Protein AF-A0AAJ2PF24-F1 (afdb_monomer_lite)

Secondary structure (DSSP, 8-state):
------EEE-TTT--EEEHHHHHHTTTB-TTT--BSS-------S-----

Radius of gyration: 14.34 Å; chains: 1; bounding box: 30×36×32 Å

Sequence (50 aa):
MPIVNTKIKCSRCEKLIPKKVILANGGRCSNCGYLIATPILSFKPGQATQ

Foldseek 3Di:
DPPPPQWDQDPPPRDTHGVVVCVVLQQADPPPRHRNDHPCPPPPVDDDDD

Structure (mmCIF, N/CA/C/O backbone):
data_AF-A0AAJ2PF24-F1
#
_entry.id   AF-A0AAJ2PF24-F1
#
loop_
_atom_site.group_PDB
_atom_site.id
_atom_site.type_symbol
_atom_site.label_atom_id
_atom_site.label_alt_id
_atom_site.label_comp_id
_atom_site.label_asym_id
_atom_site.label_entity_id
_atom_site.label_seq_id
_atom_site.pdbx_PDB_ins_code
_atom_site.Cartn_x
_atom_site.Cartn_y
_atom_site.Cartn_z
_atom_site.occupancy
_atom_site.B_iso_or_equiv
_atom_site.auth_seq_id
_atom_site.auth_comp_id
_atom_site.auth_asym_id
_atom_site.auth_atom_id
_atom_site.pdbx_PDB_model_num
ATOM 1 N N . MET A 1 1 ? 21.463 7.302 12.240 1.00 43.66 1 MET A N 1
ATOM 2 C CA . MET A 1 1 ? 20.721 7.158 10.966 1.00 43.66 1 MET A CA 1
ATOM 3 C C . MET A 1 1 ? 19.249 7.026 11.331 1.00 43.66 1 MET A C 1
ATOM 5 O O . MET A 1 1 ? 18.943 6.086 12.057 1.00 43.66 1 MET A O 1
ATOM 9 N N . PRO A 1 2 ? 18.353 7.962 10.978 1.00 51.44 2 PRO A N 1
ATOM 10 C CA . PRO A 1 2 ? 16.947 7.814 11.334 1.00 51.44 2 PRO A CA 1
ATOM 11 C C . PRO A 1 2 ? 16.393 6.584 10.613 1.00 51.44 2 PRO A C 1
ATOM 13 O O . PRO A 1 2 ? 16.431 6.503 9.385 1.00 51.44 2 PRO A O 1
ATOM 16 N N . ILE A 1 3 ? 15.907 5.610 11.379 1.00 56.16 3 ILE A N 1
ATOM 17 C CA . ILE A 1 3 ? 15.198 4.446 10.850 1.00 56.16 3 ILE A CA 1
ATOM 18 C C . ILE A 1 3 ? 13.831 4.968 10.406 1.00 56.16 3 ILE A 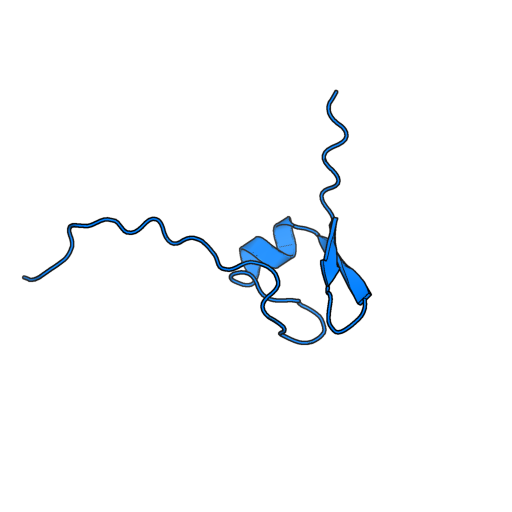C 1
ATOM 20 O O . ILE A 1 3 ? 12.858 4.952 11.156 1.00 56.16 3 ILE A O 1
ATOM 24 N N . VAL A 1 4 ? 13.770 5.536 9.203 1.00 61.12 4 VAL A N 1
ATOM 25 C CA . VAL A 1 4 ? 12.505 5.967 8.616 1.00 61.12 4 VAL A CA 1
ATOM 26 C C . VAL A 1 4 ? 11.728 4.699 8.310 1.00 61.12 4 VAL A C 1
ATOM 28 O O . VAL A 1 4 ? 12.035 3.979 7.358 1.00 61.12 4 VAL A O 1
ATOM 31 N N . ASN A 1 5 ? 10.727 4.410 9.139 1.00 64.62 5 ASN A N 1
ATOM 32 C CA . ASN A 1 5 ? 9.792 3.335 8.871 1.00 64.62 5 ASN A CA 1
ATOM 33 C C . ASN A 1 5 ? 9.046 3.677 7.573 1.00 64.62 5 ASN A C 1
ATOM 35 O O . ASN A 1 5 ? 8.144 4.510 7.526 1.00 64.62 5 ASN A O 1
ATOM 39 N N . THR A 1 6 ? 9.505 3.085 6.476 1.00 83.81 6 THR A N 1
ATOM 40 C CA . THR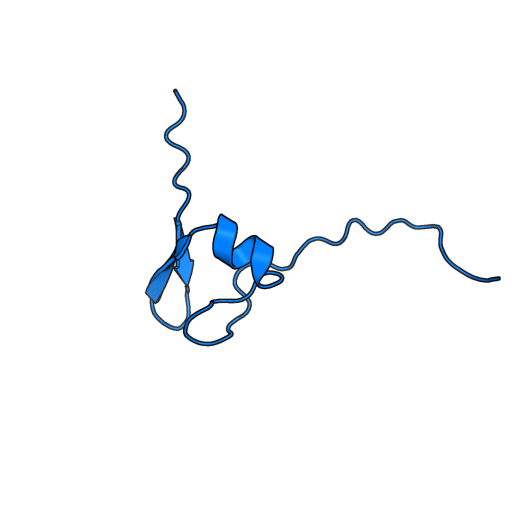 A 1 6 ? 9.039 3.357 5.113 1.00 83.81 6 THR A CA 1
ATOM 41 C C . THR A 1 6 ? 7.787 2.562 4.773 1.00 83.81 6 THR A C 1
ATOM 43 O O . THR A 1 6 ? 7.381 2.549 3.614 1.00 83.81 6 THR A O 1
ATOM 46 N N . LYS A 1 7 ? 7.160 1.898 5.748 1.00 88.12 7 LYS A N 1
ATOM 47 C CA . LYS A 1 7 ? 5.907 1.161 5.583 1.00 88.12 7 LYS A CA 1
ATOM 48 C C . LYS A 1 7 ? 4.812 1.836 6.404 1.00 88.12 7 LYS A C 1
ATOM 50 O O . LYS A 1 7 ? 5.035 2.224 7.543 1.00 88.12 7 LYS A O 1
ATOM 55 N N . ILE A 1 8 ? 3.626 1.952 5.820 1.00 87.00 8 ILE A N 1
ATOM 56 C CA . ILE A 1 8 ? 2.432 2.505 6.459 1.00 87.00 8 ILE A CA 1
ATOM 57 C C . ILE A 1 8 ? 1.405 1.379 6.571 1.00 87.00 8 ILE A C 1
ATOM 59 O O . ILE A 1 8 ? 1.177 0.646 5.605 1.00 87.00 8 ILE A O 1
ATOM 63 N N . LYS A 1 9 ? 0.806 1.219 7.754 1.00 88.94 9 LYS A N 1
ATOM 64 C CA . LYS A 1 9 ? -0.286 0.267 7.977 1.00 88.94 9 LYS A CA 1
ATOM 65 C C . LYS A 1 9 ? -1.587 0.879 7.453 1.00 88.94 9 LYS A C 1
ATOM 67 O O . LYS A 1 9 ? -1.944 1.989 7.835 1.00 88.94 9 LYS A O 1
ATOM 72 N N . CYS A 1 10 ? -2.293 0.171 6.578 1.00 88.44 10 CYS A N 1
ATOM 73 C CA . CYS A 1 10 ? -3.624 0.584 6.140 1.00 88.44 10 CYS A CA 1
ATOM 74 C C . CYS A 1 10 ? -4.631 0.399 7.282 1.00 88.44 10 CYS A C 1
ATOM 76 O O . CYS A 1 10 ? -4.753 -0.705 7.800 1.00 88.44 10 CYS A O 1
ATOM 78 N N . SER A 1 11 ? -5.411 1.424 7.622 1.00 87.75 11 SER A N 1
ATOM 79 C CA . SER A 1 11 ? -6.419 1.327 8.691 1.00 87.75 11 SER A CA 1
ATOM 80 C C . SER A 1 11 ? -7.602 0.413 8.350 1.00 87.75 11 SER A C 1
ATOM 82 O O . SER A 1 11 ? -8.319 -0.008 9.246 1.00 87.75 11 SER A O 1
ATOM 84 N N . ARG A 1 12 ? -7.821 0.102 7.063 1.00 90.00 12 ARG A N 1
ATOM 85 C CA . ARG A 1 12 ? -8.954 -0.719 6.596 1.00 90.00 12 ARG A CA 1
ATOM 86 C C . ARG A 1 12 ? -8.651 -2.206 6.497 1.00 90.00 12 ARG A C 1
ATOM 88 O O . ARG A 1 12 ? -9.489 -3.016 6.855 1.00 90.00 12 ARG A O 1
ATOM 95 N N . CYS A 1 13 ? -7.494 -2.566 5.947 1.00 92.06 13 CYS A N 1
ATOM 96 C CA . CYS A 1 13 ? -7.115 -3.967 5.735 1.00 92.06 13 CYS A CA 1
ATOM 97 C C . CYS A 1 13 ? -5.884 -4.375 6.547 1.00 92.06 13 CYS A C 1
ATOM 99 O O . CYS A 1 13 ? -5.306 -5.423 6.282 1.00 92.06 13 CYS A O 1
ATOM 101 N N . GLU A 1 14 ? -5.418 -3.495 7.439 1.00 90.00 14 GLU A N 1
ATOM 102 C CA . GLU A 1 14 ? -4.298 -3.703 8.368 1.00 90.00 14 GLU A CA 1
ATOM 103 C C . GLU A 1 14 ? -2.963 -4.093 7.724 1.00 90.00 14 GLU A C 1
ATOM 105 O O . GLU A 1 14 ? -1.991 -4.427 8.400 1.00 90.00 14 GLU A O 1
ATOM 110 N N . LYS A 1 15 ? -2.887 -3.980 6.399 1.00 88.38 15 LYS A N 1
ATOM 111 C CA . LYS A 1 15 ? -1.739 -4.390 5.604 1.00 88.38 15 LYS A CA 1
ATOM 112 C C . LYS A 1 15 ? -0.659 -3.320 5.646 1.00 88.38 15 LYS A C 1
ATOM 114 O O . LYS A 1 15 ? -0.943 -2.132 5.494 1.00 88.38 15 LYS A O 1
ATOM 119 N N . LEU A 1 16 ? 0.585 -3.756 5.822 1.00 91.12 16 LEU A N 1
ATOM 120 C CA . LEU A 1 16 ? 1.765 -2.901 5.751 1.00 91.12 16 LEU A CA 1
ATOM 121 C C . LEU A 1 16 ? 2.153 -2.679 4.294 1.00 91.12 16 LEU A C 1
ATOM 123 O O . LEU A 1 16 ? 2.486 -3.621 3.575 1.00 91.12 16 LEU A O 1
ATOM 127 N N . ILE A 1 17 ? 2.124 -1.423 3.865 1.00 88.69 17 ILE A N 1
ATOM 128 C CA . ILE A 1 17 ? 2.352 -1.038 2.475 1.00 88.69 17 ILE A CA 1
ATOM 129 C C . ILE A 1 17 ? 3.533 -0.075 2.425 1.00 88.69 17 ILE A C 1
ATOM 131 O O . ILE A 1 17 ? 3.593 0.857 3.229 1.00 88.69 17 ILE A O 1
ATOM 135 N N . PRO A 1 18 ? 4.484 -0.256 1.496 1.00 89.62 18 PRO A N 1
ATOM 136 C CA . PRO A 1 18 ? 5.588 0.676 1.349 1.00 89.62 18 PRO A CA 1
ATOM 137 C C . PRO A 1 18 ? 5.075 2.073 0.985 1.00 89.62 18 PRO A C 1
ATOM 139 O O . PRO A 1 18 ? 4.283 2.232 0.058 1.00 89.62 18 PRO A O 1
ATOM 142 N N . LYS A 1 19 ? 5.610 3.104 1.632 1.00 83.94 19 LYS A N 1
ATOM 143 C CA . LYS A 1 19 ? 5.330 4.515 1.353 1.00 83.94 19 LYS A CA 1
ATOM 144 C C . LYS A 1 19 ? 5.559 4.855 -0.124 1.00 83.94 19 LYS A C 1
ATOM 146 O O . LYS A 1 19 ? 4.758 5.582 -0.696 1.00 83.94 19 LYS A O 1
ATOM 151 N N . LYS A 1 20 ? 6.579 4.260 -0.766 1.00 85.06 20 LYS A N 1
ATOM 152 C CA . LYS A 1 20 ? 6.827 4.399 -2.217 1.00 85.06 20 LYS A CA 1
ATOM 153 C C . LYS A 1 20 ? 5.640 3.945 -3.076 1.00 85.06 20 LYS A C 1
ATOM 155 O O . LYS A 1 20 ? 5.325 4.587 -4.066 1.00 85.06 20 LYS A O 1
ATOM 160 N N . VAL A 1 21 ? 4.963 2.868 -2.672 1.00 87.12 21 VAL A N 1
ATOM 161 C CA . VAL A 1 21 ? 3.795 2.330 -3.382 1.00 87.12 21 VAL A CA 1
ATOM 162 C C . VAL A 1 21 ? 2.594 3.239 -3.163 1.00 87.12 21 VAL A C 1
ATOM 164 O O . VAL A 1 21 ? 1.860 3.507 -4.102 1.00 87.12 21 VAL A O 1
ATOM 167 N N . ILE A 1 22 ? 2.424 3.760 -1.947 1.00 85.88 22 ILE A N 1
ATOM 168 C CA . ILE A 1 22 ? 1.345 4.705 -1.631 1.00 85.88 22 ILE A CA 1
ATOM 169 C C . ILE A 1 22 ? 1.507 5.990 -2.449 1.00 85.88 22 ILE A C 1
ATOM 171 O O . ILE A 1 22 ? 0.537 6.447 -3.038 1.00 85.88 22 ILE A O 1
ATOM 175 N N . LEU A 1 23 ? 2.724 6.535 -2.542 1.00 84.94 23 LEU A N 1
ATOM 176 C CA . LEU A 1 23 ? 3.032 7.698 -3.385 1.00 84.94 23 LEU A CA 1
ATOM 177 C C . LEU A 1 23 ? 2.745 7.426 -4.868 1.00 84.94 23 LEU A C 1
ATOM 179 O O . LEU A 1 23 ? 2.104 8.248 -5.515 1.00 84.94 23 LEU A O 1
ATOM 183 N N . ALA A 1 24 ? 3.153 6.263 -5.385 1.00 86.19 24 ALA A N 1
ATOM 184 C CA . ALA A 1 24 ? 2.887 5.874 -6.772 1.00 86.19 24 ALA A CA 1
ATOM 185 C C . ALA A 1 24 ? 1.386 5.680 -7.063 1.00 86.19 24 ALA A C 1
ATOM 187 O O . ALA A 1 24 ? 0.915 6.050 -8.132 1.00 86.19 24 ALA A O 1
ATOM 188 N N . ASN A 1 25 ? 0.617 5.168 -6.097 1.00 86.81 25 ASN A N 1
ATOM 189 C CA . ASN A 1 25 ? -0.832 4.962 -6.213 1.00 86.81 25 ASN A CA 1
ATOM 190 C C . ASN A 1 25 ? -1.664 6.201 -5.840 1.00 86.81 25 ASN A C 1
ATOM 192 O O . ASN A 1 25 ? -2.838 6.072 -5.477 1.00 86.81 25 ASN A O 1
ATOM 196 N N . GLY A 1 26 ? -1.073 7.400 -5.865 1.00 87.31 26 GLY A N 1
ATOM 197 C CA . GLY A 1 26 ? -1.793 8.641 -5.571 1.00 87.31 26 GLY A CA 1
ATOM 198 C C . GLY A 1 26 ? -2.389 8.662 -4.165 1.00 87.31 26 GLY A C 1
ATOM 199 O O . GLY A 1 26 ? -3.495 9.161 -3.963 1.00 87.31 26 GLY A O 1
ATOM 200 N N . GLY A 1 27 ? -1.696 8.054 -3.202 1.00 87.25 27 GLY A N 1
ATOM 201 C CA . GLY A 1 27 ? -2.133 8.020 -1.816 1.00 87.25 27 GLY A CA 1
ATOM 202 C C . GLY A 1 27 ? -2.976 6.820 -1.404 1.00 87.25 27 GLY A C 1
ATOM 203 O O . GLY A 1 27 ? -3.414 6.737 -0.252 1.00 87.25 27 GLY A O 1
ATOM 204 N N . ARG A 1 28 ? -3.227 5.881 -2.319 1.00 89.81 28 ARG A N 1
ATOM 205 C CA . ARG A 1 28 ? -4.142 4.757 -2.091 1.00 89.81 28 ARG A CA 1
ATOM 206 C C . ARG A 1 28 ? -3.421 3.472 -1.700 1.00 89.81 28 ARG A C 1
ATOM 208 O O . ARG A 1 28 ? -2.324 3.152 -2.155 1.00 89.81 28 ARG A O 1
ATOM 215 N N . CYS A 1 29 ? -4.100 2.693 -0.873 1.00 89.69 29 CYS A N 1
ATOM 216 C CA . CYS A 1 29 ? -3.751 1.331 -0.525 1.00 89.69 29 CYS A CA 1
ATOM 217 C C . CYS A 1 29 ? -3.763 0.445 -1.777 1.00 89.69 29 CYS A C 1
ATOM 219 O O . CYS A 1 29 ? -4.811 0.276 -2.394 1.00 89.69 29 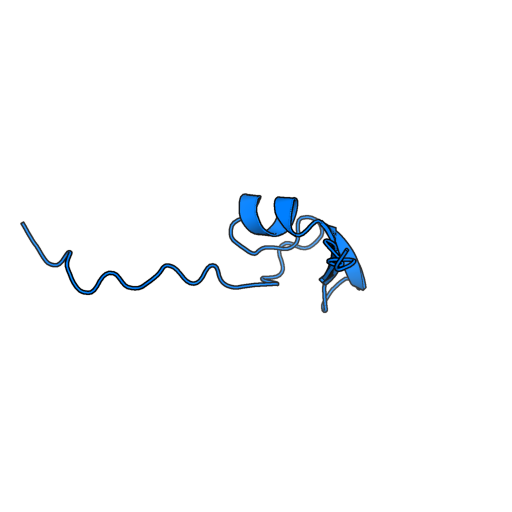CYS A O 1
ATOM 221 N N . SER A 1 30 ? -2.647 -0.216 -2.092 1.00 88.00 30 SER A N 1
ATOM 222 C CA . SER A 1 30 ? -2.568 -1.156 -3.221 1.00 88.00 30 SER A CA 1
ATOM 223 C C . SER A 1 30 ? -3.428 -2.416 -3.060 1.00 88.00 30 SER A C 1
ATOM 225 O O . SER A 1 30 ? -3.72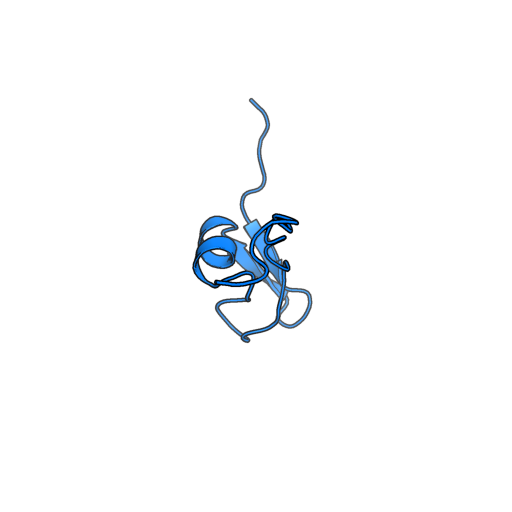4 -3.068 -4.049 1.00 88.00 30 SER A O 1
ATOM 227 N N . ASN A 1 31 ? -3.832 -2.767 -1.834 1.00 89.50 31 ASN A N 1
ATOM 228 C CA . ASN A 1 31 ? -4.635 -3.966 -1.569 1.00 89.50 31 ASN A CA 1
ATOM 229 C C . ASN A 1 31 ? -6.154 -3.734 -1.646 1.00 89.50 31 ASN A C 1
ATOM 231 O O . ASN A 1 31 ? -6.856 -4.512 -2.271 1.00 89.50 31 ASN A O 1
ATOM 235 N N . CYS A 1 32 ? -6.676 -2.700 -0.976 1.00 90.88 32 CYS A N 1
ATOM 236 C CA . CYS A 1 32 ? -8.119 -2.452 -0.859 1.00 90.88 32 CYS A CA 1
ATOM 237 C C . CYS A 1 32 ? -8.581 -1.127 -1.489 1.00 90.88 32 CYS A C 1
ATOM 239 O O . CYS A 1 32 ? -9.739 -0.750 -1.327 1.00 90.88 32 CYS A O 1
ATOM 241 N N . GLY A 1 33 ? -7.679 -0.371 -2.126 1.00 87.25 33 GLY A N 1
ATOM 242 C CA . GLY A 1 33 ? -7.985 0.925 -2.742 1.00 87.25 33 GLY A CA 1
ATOM 243 C C . GLY A 1 33 ? -8.269 2.068 -1.760 1.00 87.25 33 GLY A C 1
ATOM 244 O O . GLY A 1 33 ? -8.485 3.196 -2.193 1.00 87.25 33 GLY A O 1
ATOM 245 N N . TYR A 1 34 ? -8.251 1.811 -0.447 1.00 89.00 34 TYR A N 1
ATOM 246 C CA . TYR A 1 34 ? -8.514 2.819 0.581 1.00 89.00 34 TYR A CA 1
ATOM 247 C C . TYR A 1 34 ? -7.495 3.963 0.534 1.00 89.00 34 TYR A C 1
ATOM 249 O O . TYR A 1 34 ? -6.295 3.716 0.429 1.00 89.00 34 TYR A O 1
ATOM 257 N N . LEU A 1 35 ? -7.955 5.208 0.641 1.00 87.88 35 LEU A N 1
ATOM 258 C CA . LEU A 1 35 ? -7.084 6.380 0.677 1.00 87.88 35 LEU A CA 1
ATOM 259 C C . LEU A 1 35 ? -6.332 6.421 2.021 1.00 87.88 35 LEU A C 1
ATOM 261 O O . LEU A 1 35 ? -6.940 6.621 3.067 1.00 87.88 35 LEU A O 1
ATOM 265 N N . ILE A 1 36 ? -5.017 6.192 1.999 1.00 86.62 36 ILE A N 1
ATOM 266 C CA . ILE A 1 36 ? -4.161 6.179 3.199 1.00 86.62 36 ILE A CA 1
ATOM 267 C C . ILE A 1 36 ? -3.566 7.562 3.458 1.00 86.62 36 ILE A C 1
ATOM 269 O O . ILE A 1 36 ? -3.459 7.989 4.602 1.00 86.62 36 ILE A O 1
ATOM 273 N N . ALA A 1 37 ? -3.153 8.250 2.401 1.00 80.50 37 ALA A N 1
ATOM 274 C CA . ALA A 1 37 ? -2.613 9.594 2.485 1.00 80.50 37 ALA A CA 1
ATOM 275 C C . ALA A 1 37 ? -3.147 10.377 1.302 1.00 80.50 37 ALA A C 1
ATOM 277 O O . ALA A 1 37 ? -3.000 9.937 0.174 1.00 80.50 37 ALA A O 1
ATOM 278 N N . THR A 1 38 ? -3.751 11.532 1.515 1.00 70.81 38 THR A N 1
ATOM 279 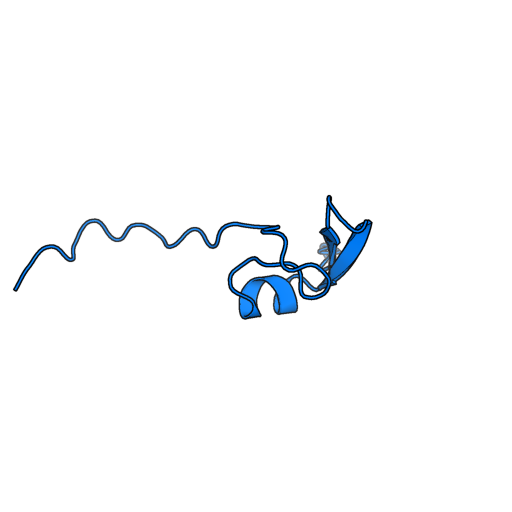C CA . THR A 1 38 ? -4.061 12.419 0.398 1.00 70.81 38 THR A CA 1
ATOM 280 C C . THR A 1 3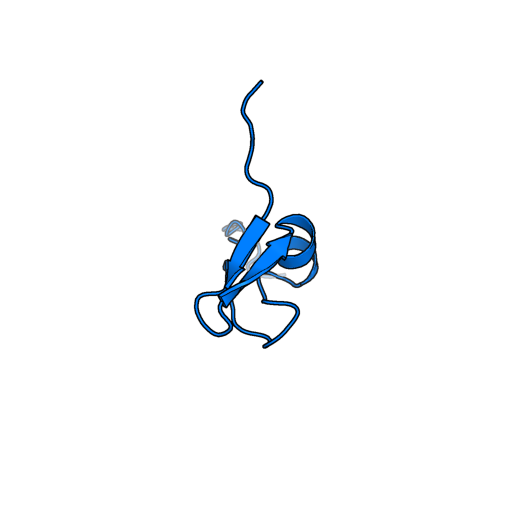8 ? -2.730 12.976 -0.102 1.00 70.81 38 THR A C 1
ATOM 282 O O . THR A 1 38 ? -1.981 13.519 0.718 1.00 70.81 38 THR A O 1
ATOM 285 N N . PRO A 1 39 ? -2.372 12.843 -1.395 1.00 64.00 39 PRO A N 1
ATOM 286 C CA . PRO A 1 39 ? -1.301 13.662 -1.924 1.00 64.00 39 PRO A CA 1
ATOM 287 C C . PRO A 1 39 ? -1.752 15.093 -1.674 1.00 64.00 39 PRO A C 1
ATOM 289 O O . PRO A 1 39 ? -2.775 15.528 -2.204 1.00 64.00 39 PRO A O 1
ATOM 292 N N . ILE A 1 40 ? -1.041 15.795 -0.794 1.00 63.69 40 ILE A N 1
ATOM 293 C CA . ILE A 1 40 ? -1.177 17.236 -0.704 1.00 63.69 40 ILE A CA 1
ATOM 294 C C . ILE A 1 40 ? -0.589 17.712 -2.024 1.00 63.69 40 ILE A C 1
ATOM 296 O O . ILE A 1 40 ? 0.611 17.941 -2.143 1.00 63.69 40 ILE A O 1
ATOM 300 N N . LEU A 1 41 ? -1.432 17.743 -3.058 1.00 61.72 41 LEU A N 1
ATOM 301 C CA . LEU A 1 41 ? -1.238 18.628 -4.182 1.00 61.72 41 LEU A CA 1
ATOM 302 C C . LEU A 1 41 ? -1.080 19.977 -3.511 1.00 61.72 41 LEU A C 1
ATOM 304 O O . LEU A 1 41 ? -2.048 20.515 -2.973 1.00 61.72 41 LEU A O 1
ATOM 308 N N . SER A 1 42 ? 0.163 20.447 -3.416 1.00 55.81 42 SER A N 1
ATOM 309 C CA . SER A 1 42 ? 0.433 21.830 -3.086 1.00 55.81 42 SER A CA 1
ATOM 310 C C . SER A 1 42 ? -0.494 22.623 -3.985 1.00 55.81 42 SER A C 1
ATOM 312 O O . SER A 1 42 ? -0.321 22.621 -5.204 1.00 55.81 42 SER A O 1
ATOM 314 N N . PHE A 1 43 ? -1.532 23.210 -3.390 1.00 52.66 43 PHE A N 1
ATOM 315 C CA . PHE A 1 43 ? -2.287 24.262 -4.026 1.00 52.66 43 PHE A CA 1
ATOM 316 C C . PHE A 1 43 ? -1.220 25.234 -4.520 1.00 52.66 43 PHE A C 1
ATOM 318 O O . PHE A 1 43 ? -0.533 25.869 -3.725 1.00 52.66 43 PHE A O 1
ATOM 325 N N . LYS A 1 44 ? -1.005 25.268 -5.832 1.00 53.84 44 LYS A N 1
ATOM 326 C CA . LYS A 1 44 ? -0.453 26.434 -6.494 1.00 53.84 44 LYS A CA 1
ATOM 327 C C . LYS A 1 44 ? -1.663 27.357 -6.643 1.00 53.84 44 LYS A C 1
ATOM 329 O O . LYS A 1 44 ? -2.465 27.117 -7.546 1.00 53.84 44 LYS A O 1
ATOM 334 N N . PRO A 1 45 ? -1.876 28.357 -5.769 1.00 45.47 45 PRO A N 1
ATOM 335 C CA . PRO A 1 45 ? -2.803 29.429 -6.092 1.00 45.47 45 PRO A CA 1
ATOM 336 C C . PRO A 1 45 ? -2.195 30.181 -7.282 1.00 45.47 45 PRO A C 1
ATOM 338 O O . PRO A 1 45 ? -1.306 31.006 -7.107 1.00 45.47 45 PRO A O 1
ATOM 341 N N . GLY A 1 46 ? -2.563 29.809 -8.510 1.00 53.84 46 GLY A N 1
ATOM 342 C CA . GLY A 1 46 ? -1.967 30.439 -9.691 1.00 53.84 46 GLY A CA 1
ATOM 343 C C . GLY A 1 46 ? -2.205 29.778 -11.044 1.00 53.84 46 GLY A C 1
ATOM 344 O O . GLY A 1 46 ? -1.411 30.007 -11.947 1.00 53.84 46 GLY A O 1
ATOM 345 N N . GLN A 1 47 ? -3.248 28.966 -11.225 1.00 48.41 47 GLN A N 1
ATOM 346 C CA . GLN A 1 47 ? -3.679 28.607 -12.581 1.00 48.41 47 GLN A CA 1
ATOM 347 C C . GLN A 1 47 ? -5.202 28.683 -12.691 1.00 48.41 47 GLN A C 1
ATOM 349 O O . GLN A 1 47 ? -5.898 27.696 -12.901 1.00 48.41 47 GLN A O 1
ATOM 354 N N . ALA A 1 48 ? -5.711 29.897 -12.487 1.00 55.69 48 ALA A N 1
ATOM 355 C CA . ALA A 1 48 ? -6.958 30.320 -13.094 1.00 55.69 48 ALA A CA 1
ATOM 356 C C . ALA A 1 48 ? -6.613 30.890 -14.476 1.00 55.69 48 ALA A C 1
ATOM 358 O O . ALA A 1 48 ? -5.794 31.798 -14.560 1.00 55.69 48 ALA A O 1
ATOM 359 N N . THR A 1 49 ? -7.255 30.338 -15.504 1.00 49.53 49 THR A N 1
ATOM 360 C CA . THR A 1 49 ? -7.504 30.939 -16.821 1.00 49.53 49 THR A CA 1
ATOM 361 C C . THR A 1 49 ? -6.296 31.365 -17.670 1.00 49.53 49 THR A C 1
ATOM 363 O O . THR A 1 49 ? -5.543 32.283 -17.351 1.00 49.53 49 THR A O 1
ATOM 366 N N . GLN A 1 50 ? -6.179 30.728 -18.832 1.00 45.84 50 GLN A N 1
ATOM 367 C CA . GLN A 1 50 ? -6.281 31.384 -20.137 1.00 45.84 50 GLN A CA 1
ATOM 368 C C . GLN A 1 50 ? -6.714 30.339 -21.160 1.00 45.84 50 GLN A C 1
ATOM 370 O O . GLN A 1 50 ? -6.152 29.222 -21.110 1.00 45.84 50 GLN A O 1
#

pLDDT: mean 76.12, std 16.22, range [43.66, 92.06]